Protein AF-A0A9D6R591-F1 (afdb_monomer)

Foldseek 3Di:
DLPVLVVQLVVLVVVCVVPVQDLVSLQSNLLSCCVNVVPLVSSLVSLVSSCVVPVLDLVSLQSNLSSCVSVVNLVSSLVSLVSSCVNPVPPPSSQVVNVVSPDDHAQPDNPQDPPHVVSVVVVVCVVPPVVVVVVVVVVVVVVVVVVVVVVVD

Nearest PDB structures (foldseek):
  5hrz-assembly1_A  TM=7.440E-01  e=8.923E-05  synthetic construct
  6fd7-assembly1_A  TM=8.259E-01  e=5.559E-04  Homo sapiens
  6i57-assembly1_A  TM=8.195E-01  e=6.137E-04  Homo sapiens
  4ui9-assembly1_K  TM=7.421E-01  e=2.903E-02  Homo sapiens
  9gaw-assembly1_K  TM=6.495E-01  e=3.718E-02  Homo sapiens

pLDDT: mean 85.79, std 14.97, range [47.53, 98.62]

Mean predicted aligned error: 12.12 Å

Sequence (153 aa):
KGNNIEKATRAFERAYKEDKENAEYMSYYGMCAALRWGEIGLGLELCTRAVKKEFYKTEYYINLAKVYIKADNKKGAMTVLKKGLRFDPENDIIHEELVRLGARKKSIIPFLGRSNPINKFLGIFFRKTIPSFIDRIRRRKKAVKEREEDLEI

Structure (mmCIF, N/CA/C/O backbone):
data_AF-A0A9D6R591-F1
#
_entry.id   AF-A0A9D6R591-F1
#
loop_
_atom_site.group_PDB
_atom_site.id
_atom_site.type_symbol
_atom_site.label_atom_id
_atom_site.label_alt_id
_atom_site.label_comp_id
_atom_site.label_asym_id
_atom_site.label_entity_id
_atom_site.label_seq_id
_atom_site.pdbx_PDB_ins_code
_atom_site.Cartn_x
_atom_site.Cartn_y
_atom_site.Cartn_z
_atom_site.occupancy
_atom_site.B_iso_or_equiv
_atom_site.auth_seq_id
_atom_site.auth_comp_id
_atom_site.auth_asym_id
_atom_site.auth_atom_id
_atom_site.pdbx_PDB_model_num
ATOM 1 N N . LYS A 1 1 ? 14.716 -2.981 12.624 1.00 54.62 1 LYS A N 1
ATOM 2 C CA . LYS A 1 1 ? 13.635 -2.518 11.706 1.00 54.62 1 LYS A CA 1
ATOM 3 C C . LYS A 1 1 ? 12.233 -2.451 12.347 1.00 54.62 1 LYS A C 1
ATOM 5 O O . LYS A 1 1 ? 11.446 -1.640 11.886 1.00 54.62 1 LYS A O 1
ATOM 10 N N . GLY A 1 2 ? 11.902 -3.223 13.396 1.00 60.72 2 GLY A N 1
ATOM 11 C CA . GLY A 1 2 ? 10.544 -3.232 13.987 1.00 60.72 2 GLY A CA 1
ATOM 12 C C . GLY A 1 2 ? 10.103 -1.952 14.718 1.00 60.72 2 GLY A C 1
ATOM 13 O O . GLY A 1 2 ? 8.933 -1.595 14.641 1.00 60.72 2 GLY A O 1
ATOM 14 N N . ASN A 1 3 ? 11.035 -1.229 15.350 1.00 75.81 3 ASN A N 1
ATOM 15 C CA . ASN A 1 3 ? 10.728 -0.063 16.194 1.00 75.81 3 ASN A CA 1
ATOM 16 C C . ASN A 1 3 ? 10.075 1.106 15.419 1.00 75.81 3 ASN A C 1
ATOM 18 O O . ASN A 1 3 ? 9.125 1.719 15.891 1.00 75.81 3 ASN A O 1
ATOM 22 N N . ASN A 1 4 ? 10.521 1.377 14.186 1.00 85.62 4 ASN A N 1
ATOM 23 C CA . ASN A 1 4 ? 9.999 2.508 13.405 1.00 85.62 4 ASN A CA 1
ATOM 24 C C . ASN A 1 4 ? 8.568 2.267 12.904 1.00 85.62 4 ASN A C 1
ATOM 26 O O . ASN A 1 4 ? 7.761 3.191 12.889 1.00 85.62 4 ASN A O 1
ATOM 30 N N . ILE A 1 5 ? 8.243 1.025 12.526 1.00 84.12 5 ILE A N 1
ATOM 31 C CA . ILE A 1 5 ? 6.902 0.678 12.039 1.00 84.12 5 ILE A CA 1
ATOM 32 C C . ILE A 1 5 ? 5.894 0.737 13.189 1.00 84.12 5 ILE A C 1
ATOM 34 O O . ILE A 1 5 ? 4.800 1.251 13.001 1.00 84.12 5 ILE A O 1
ATOM 38 N N . GLU A 1 6 ? 6.262 0.274 14.385 1.00 90.12 6 GLU A N 1
ATOM 39 C CA . GLU A 1 6 ? 5.395 0.355 15.569 1.00 90.12 6 GLU A CA 1
ATOM 40 C C . GLU A 1 6 ? 5.056 1.812 15.926 1.00 90.12 6 GLU A C 1
ATOM 42 O O . GLU A 1 6 ? 3.886 2.151 16.097 1.00 90.12 6 GLU A O 1
ATOM 47 N N . LYS A 1 7 ? 6.061 2.699 15.952 1.00 92.88 7 LYS A N 1
ATOM 48 C CA . LYS A 1 7 ? 5.849 4.137 16.189 1.00 92.88 7 LYS A CA 1
ATOM 49 C C . LYS A 1 7 ? 4.933 4.767 15.139 1.00 92.88 7 LYS A C 1
ATOM 51 O O . LYS A 1 7 ? 3.997 5.471 15.506 1.00 92.88 7 LYS A O 1
ATOM 56 N N . ALA A 1 8 ? 5.172 4.481 13.857 1.00 91.94 8 ALA A N 1
ATOM 57 C CA . ALA A 1 8 ? 4.328 4.972 12.769 1.00 91.94 8 ALA A CA 1
ATOM 58 C C . ALA A 1 8 ? 2.885 4.463 12.898 1.00 91.94 8 ALA A C 1
ATOM 60 O O . ALA A 1 8 ? 1.948 5.243 12.774 1.00 91.94 8 ALA A O 1
ATOM 61 N N . THR A 1 9 ? 2.708 3.178 13.222 1.00 93.69 9 THR A N 1
ATOM 62 C CA . THR A 1 9 ? 1.378 2.573 13.386 1.00 93.69 9 THR A CA 1
ATOM 63 C C . THR A 1 9 ? 0.592 3.284 14.483 1.00 93.69 9 THR A C 1
ATOM 65 O O . THR A 1 9 ? -0.539 3.690 14.244 1.00 93.69 9 THR A O 1
ATOM 68 N N . ARG A 1 10 ? 1.206 3.523 15.650 1.00 95.44 10 ARG A N 1
ATOM 69 C CA . ARG A 1 10 ? 0.560 4.242 16.762 1.00 95.44 10 ARG A CA 1
ATOM 70 C C . ARG A 1 10 ? 0.270 5.709 16.445 1.00 95.44 10 ARG A C 1
ATOM 72 O O . ARG A 1 10 ? -0.739 6.235 16.902 1.00 95.44 10 ARG A O 1
ATOM 79 N N . ALA A 1 11 ? 1.141 6.378 15.691 1.00 96.06 11 ALA A N 1
ATOM 80 C CA . ALA A 1 11 ? 0.911 7.760 15.274 1.00 96.06 11 ALA A CA 1
ATOM 81 C C . ALA A 1 11 ? -0.293 7.862 14.323 1.00 96.06 11 ALA A C 1
ATOM 83 O O . ALA A 1 11 ? -1.201 8.651 14.573 1.00 96.06 11 ALA A O 1
ATOM 84 N N . PHE A 1 12 ? -0.346 7.012 13.294 1.00 96.31 12 PHE A N 1
ATOM 85 C CA . PHE A 1 12 ? -1.471 6.982 12.358 1.00 96.31 12 PHE A CA 1
ATOM 86 C C . PHE A 1 12 ? -2.765 6.477 13.000 1.00 96.31 12 PHE A C 1
ATOM 88 O O . PHE A 1 12 ? -3.835 6.953 12.645 1.00 96.31 12 PHE A O 1
ATOM 95 N N . GLU A 1 13 ? -2.685 5.574 13.980 1.00 97.38 13 GLU A N 1
ATOM 96 C CA . GLU A 1 13 ? -3.847 5.164 14.773 1.00 97.38 13 GLU A CA 1
ATOM 97 C C . GLU A 1 13 ? -4.460 6.353 15.526 1.00 97.38 13 GLU A C 1
ATOM 99 O O . GLU A 1 13 ? -5.678 6.523 15.521 1.00 97.38 13 GLU A O 1
ATOM 104 N N . ARG A 1 14 ? -3.630 7.187 16.168 1.00 97.69 14 ARG A N 1
ATOM 105 C CA . ARG A 1 14 ? -4.101 8.397 16.861 1.00 97.69 14 ARG A CA 1
ATOM 106 C C . ARG A 1 14 ? -4.708 9.397 15.881 1.00 97.69 14 ARG A C 1
ATOM 108 O O . ARG A 1 14 ? -5.833 9.823 16.106 1.00 97.69 14 ARG A O 1
ATOM 115 N N . ALA A 1 15 ? -4.022 9.676 14.773 1.00 96.94 15 ALA A N 1
ATOM 116 C CA . ALA A 1 15 ? -4.524 10.578 13.737 1.00 96.94 15 ALA A CA 1
ATOM 117 C C . ALA A 1 15 ? -5.874 10.106 13.167 1.00 96.94 15 ALA A C 1
ATOM 119 O O . ALA A 1 15 ? -6.813 10.886 13.055 1.00 96.94 15 ALA A O 1
ATOM 120 N N . TYR A 1 16 ? -6.020 8.804 12.897 1.00 97.31 16 TYR A N 1
ATOM 121 C CA . TYR A 1 16 ? -7.289 8.225 12.451 1.00 97.31 16 TYR A CA 1
ATOM 122 C C . TYR A 1 16 ? -8.393 8.306 13.519 1.00 97.31 16 TYR A C 1
ATOM 124 O O . TYR A 1 16 ? -9.567 8.436 13.186 1.00 97.31 16 TYR A O 1
ATOM 132 N N . LYS A 1 17 ? -8.051 8.219 14.811 1.00 97.12 17 LYS A N 1
ATOM 133 C CA . LYS A 1 17 ? -9.023 8.392 15.904 1.00 97.12 17 LYS A CA 1
ATOM 134 C C . LYS A 1 17 ? -9.511 9.836 16.025 1.00 97.12 17 LYS A C 1
ATOM 136 O O . LYS A 1 17 ? -10.669 10.022 16.392 1.00 97.12 17 LYS A O 1
ATOM 141 N N . GLU A 1 18 ? -8.651 10.808 15.733 1.00 97.44 18 GLU A N 1
ATOM 142 C CA . GLU A 1 18 ? -8.984 12.236 15.719 1.00 97.44 18 GLU A CA 1
ATOM 143 C C . GLU A 1 18 ? -9.852 12.601 14.509 1.00 97.44 18 GLU A C 1
ATOM 145 O O . GLU A 1 18 ? -10.891 13.234 14.677 1.00 97.44 18 GLU A O 1
ATOM 150 N N . ASP A 1 19 ? -9.481 12.138 13.312 1.00 96.56 19 ASP A N 1
ATOM 151 C CA . ASP A 1 19 ? -10.270 12.311 12.093 1.00 96.56 19 ASP A CA 1
ATOM 152 C C . ASP A 1 19 ? -10.411 10.986 11.335 1.00 96.56 19 ASP A C 1
ATOM 154 O O . ASP A 1 19 ? -9.543 10.557 10.565 1.00 96.56 19 ASP A O 1
ATOM 158 N N . LYS A 1 20 ? -11.566 10.347 11.542 1.00 95.62 20 LYS A N 1
ATOM 159 C CA . LYS A 1 20 ? -11.912 9.075 10.904 1.00 95.62 20 LYS A CA 1
ATOM 160 C C . LYS A 1 20 ? -12.269 9.215 9.436 1.00 95.62 20 LYS A C 1
ATOM 162 O O . LYS A 1 20 ? -12.355 8.186 8.780 1.00 95.62 20 LYS A O 1
ATOM 167 N N . GLU A 1 21 ? -12.500 10.423 8.928 1.00 95.56 21 GLU A N 1
ATOM 168 C CA . GLU A 1 21 ? -12.894 10.664 7.539 1.00 95.56 21 GLU A CA 1
ATOM 169 C C . GLU A 1 21 ? -11.714 11.084 6.654 1.00 95.56 21 GLU A C 1
ATOM 171 O O . GLU A 1 21 ? -11.818 11.059 5.422 1.00 95.56 21 GLU A O 1
ATOM 176 N N . ASN A 1 22 ? -10.558 11.382 7.245 1.00 97.94 22 ASN A N 1
ATOM 177 C CA . ASN A 1 22 ? -9.335 11.659 6.508 1.00 97.94 22 ASN A CA 1
ATOM 178 C C . ASN A 1 22 ? -8.828 10.412 5.752 1.00 97.94 22 ASN A C 1
ATOM 180 O O . ASN A 1 22 ? -8.486 9.383 6.345 1.00 97.94 22 ASN A O 1
ATOM 184 N N . ALA A 1 23 ? -8.752 10.505 4.421 1.00 97.69 23 ALA A N 1
ATOM 185 C CA . ALA A 1 23 ? -8.358 9.385 3.566 1.00 97.69 23 ALA A CA 1
ATOM 186 C C . ALA A 1 23 ? -6.882 8.993 3.747 1.00 97.69 23 ALA A C 1
ATOM 188 O O . ALA A 1 23 ? -6.541 7.810 3.673 1.00 97.69 23 ALA A O 1
ATOM 189 N N . GLU A 1 24 ? -6.011 9.960 4.032 1.00 97.62 24 GLU A N 1
ATOM 190 C CA . GLU A 1 24 ? -4.596 9.714 4.280 1.00 97.62 24 GLU A CA 1
ATOM 191 C C . GLU A 1 24 ? -4.415 8.875 5.544 1.00 97.62 24 GLU A C 1
ATOM 193 O O . GLU A 1 24 ? -3.749 7.836 5.510 1.00 97.62 24 GLU A O 1
ATOM 198 N N . TYR A 1 25 ? -5.084 9.260 6.632 1.00 98.00 25 TYR A N 1
ATOM 199 C CA . TYR A 1 25 ? -5.006 8.534 7.897 1.00 98.00 25 TYR A CA 1
ATOM 200 C C . TYR A 1 25 ? -5.547 7.116 7.755 1.00 98.00 25 TYR A C 1
ATOM 202 O O . TYR A 1 25 ? -4.864 6.179 8.164 1.00 98.00 25 TYR A O 1
ATOM 210 N N . MET A 1 26 ? -6.693 6.928 7.085 1.00 98.38 26 MET A N 1
ATOM 211 C CA . MET A 1 26 ? -7.204 5.591 6.751 1.00 98.38 26 MET A CA 1
ATOM 212 C C . MET A 1 26 ? -6.160 4.753 5.996 1.00 98.38 26 MET A C 1
ATOM 214 O O . MET A 1 26 ? -5.888 3.608 6.362 1.00 98.38 26 MET A O 1
ATOM 218 N N . SER A 1 27 ? -5.568 5.317 4.937 1.00 98.31 27 SER A N 1
ATOM 219 C CA . SER A 1 27 ? -4.635 4.618 4.050 1.00 98.31 27 SER A CA 1
ATOM 220 C C . SER A 1 27 ? -3.387 4.142 4.786 1.00 98.31 27 SER A C 1
ATOM 222 O O . SER A 1 27 ? -3.029 2.962 4.722 1.00 98.31 27 SER A O 1
ATOM 224 N N . TYR A 1 28 ? -2.725 5.054 5.500 1.00 98.06 28 TYR A N 1
ATOM 225 C CA . TYR A 1 28 ? -1.478 4.753 6.191 1.00 98.06 28 TYR A CA 1
ATOM 226 C C . TYR A 1 28 ? -1.706 3.920 7.451 1.00 98.06 28 TYR A C 1
ATOM 228 O O . TYR A 1 28 ?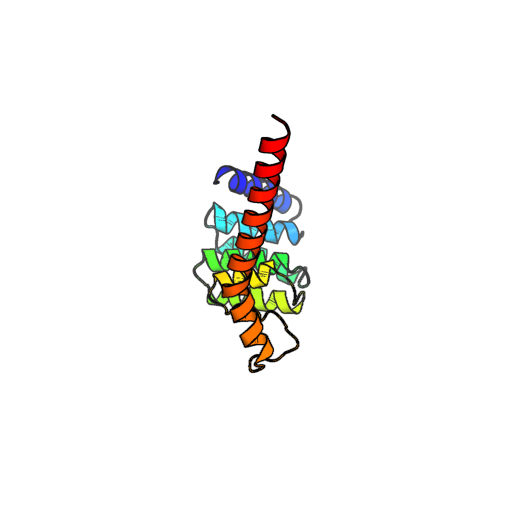 -0.965 2.958 7.667 1.00 98.06 28 TYR A O 1
ATOM 236 N N . TYR A 1 29 ? -2.748 4.210 8.238 1.00 98.25 29 TYR A N 1
ATOM 237 C CA . TYR A 1 29 ? -3.088 3.403 9.411 1.00 98.25 29 TYR A CA 1
ATOM 238 C C . TYR A 1 29 ? -3.428 1.966 9.013 1.00 98.25 29 TYR A C 1
ATOM 240 O O . TYR A 1 29 ? -2.826 1.035 9.548 1.00 98.25 29 TYR A O 1
ATOM 248 N N . GLY A 1 30 ? -4.315 1.775 8.029 1.00 98.12 30 GLY A N 1
ATOM 249 C CA . GLY A 1 30 ? -4.710 0.449 7.554 1.00 98.12 30 GLY A CA 1
ATOM 250 C C . GLY A 1 30 ? -3.520 -0.379 7.065 1.00 98.12 30 GLY A C 1
ATOM 251 O O . GLY A 1 30 ? -3.359 -1.539 7.453 1.00 98.12 30 GLY A O 1
ATOM 252 N N . MET A 1 31 ? -2.626 0.230 6.280 1.00 98.31 31 MET A N 1
ATOM 253 C CA . MET A 1 31 ? -1.398 -0.429 5.833 1.00 98.31 31 MET A CA 1
ATOM 254 C C . MET A 1 31 ? -0.503 -0.812 7.018 1.00 98.31 31 MET A C 1
ATOM 256 O O . MET A 1 31 ? -0.034 -1.948 7.101 1.00 98.31 31 MET A O 1
ATOM 260 N N . CYS A 1 32 ? -0.247 0.123 7.933 1.00 97.19 32 CYS A N 1
ATOM 261 C CA . CYS A 1 32 ? 0.604 -0.107 9.094 1.00 97.19 32 CYS A CA 1
ATOM 262 C C . CYS A 1 32 ? 0.047 -1.209 10.006 1.00 97.19 32 CYS A C 1
ATOM 264 O O . CYS A 1 32 ? 0.796 -2.118 10.366 1.00 97.19 32 CYS A O 1
ATOM 266 N N . ALA A 1 33 ? -1.253 -1.189 10.305 1.00 97.31 33 ALA A N 1
ATOM 267 C CA . ALA A 1 33 ? -1.921 -2.191 11.131 1.00 97.31 33 ALA A CA 1
ATOM 268 C C . ALA A 1 33 ? -1.807 -3.599 10.521 1.00 97.31 33 ALA A C 1
ATOM 270 O O . ALA A 1 33 ? -1.374 -4.536 11.196 1.00 97.31 33 ALA A O 1
ATOM 271 N N . ALA A 1 34 ? -2.070 -3.746 9.219 1.00 97.81 34 ALA A N 1
ATOM 272 C CA . ALA A 1 34 ? -1.916 -5.029 8.535 1.00 97.81 34 ALA A CA 1
ATOM 273 C C . ALA A 1 34 ? -0.462 -5.533 8.553 1.00 97.81 34 ALA A C 1
ATOM 275 O O . ALA A 1 34 ? -0.199 -6.706 8.826 1.00 97.81 34 ALA A O 1
ATOM 276 N N . LEU A 1 35 ? 0.511 -4.656 8.283 1.00 96.12 35 LEU A N 1
ATOM 277 C CA . LEU A 1 35 ? 1.921 -5.047 8.213 1.00 96.12 35 LEU A CA 1
ATOM 278 C C . LEU A 1 35 ? 2.531 -5.347 9.589 1.00 96.12 35 LEU A C 1
ATOM 280 O O . LEU A 1 35 ? 3.360 -6.258 9.696 1.00 96.12 35 LEU A O 1
ATOM 284 N N . ARG A 1 36 ? 2.149 -4.588 10.622 1.00 95.38 36 ARG A N 1
ATOM 285 C CA . ARG A 1 36 ? 2.745 -4.649 11.963 1.00 95.38 36 ARG A CA 1
ATOM 286 C C . ARG A 1 36 ? 2.019 -5.612 12.892 1.00 95.38 36 ARG A C 1
ATOM 288 O O . ARG A 1 36 ? 2.688 -6.393 13.572 1.00 95.38 36 ARG A O 1
ATOM 295 N N . TRP A 1 37 ? 0.694 -5.553 12.916 1.00 95.12 37 TRP A N 1
ATOM 296 C CA . TRP A 1 37 ? -0.146 -6.319 13.839 1.00 95.12 37 TRP A CA 1
ATOM 297 C C . TRP A 1 37 ? -0.827 -7.514 13.170 1.00 95.12 37 TRP A C 1
ATOM 299 O O . TRP A 1 37 ? -1.301 -8.401 13.862 1.00 95.12 37 TRP A O 1
ATOM 309 N N . GLY A 1 38 ? -0.806 -7.598 11.836 1.00 95.94 38 GLY A N 1
ATOM 310 C CA . GLY A 1 38 ? -1.463 -8.690 11.112 1.00 95.94 38 GLY A CA 1
ATOM 311 C C . GLY A 1 38 ? -2.963 -8.473 10.915 1.00 95.94 38 GLY A C 1
ATOM 312 O O . GLY A 1 38 ? -3.640 -9.380 10.442 1.00 95.94 38 GLY A O 1
ATOM 313 N N . GLU A 1 39 ? -3.461 -7.268 11.205 1.00 97.69 39 GLU A N 1
ATOM 314 C CA . GLU A 1 39 ? -4.860 -6.855 11.045 1.00 97.69 39 GLU A CA 1
ATOM 315 C C . GLU A 1 39 ? -5.221 -6.658 9.562 1.00 97.69 39 GLU A C 1
ATOM 317 O O . GLU A 1 39 ? -5.440 -5.547 9.075 1.00 97.69 39 GLU A O 1
ATOM 322 N N . ILE A 1 40 ? -5.214 -7.754 8.799 1.00 98.31 40 ILE A N 1
ATOM 323 C CA . ILE A 1 40 ? -5.398 -7.739 7.343 1.00 98.31 40 ILE A CA 1
ATOM 324 C C . ILE A 1 40 ? -6.791 -7.223 6.969 1.00 98.31 40 ILE A C 1
ATOM 326 O O . ILE A 1 40 ? -6.905 -6.426 6.040 1.00 98.31 40 ILE A O 1
ATOM 330 N N . GLY A 1 41 ? -7.838 -7.648 7.687 1.00 98.44 41 GLY A N 1
ATOM 331 C CA . GLY A 1 41 ? -9.217 -7.223 7.422 1.00 98.44 41 GLY A CA 1
ATOM 332 C C . GLY A 1 41 ? -9.382 -5.709 7.547 1.00 98.44 41 GLY A C 1
ATOM 333 O O . GLY A 1 41 ? -9.827 -5.058 6.600 1.00 98.44 41 GLY A O 1
ATOM 334 N N . LEU A 1 42 ? -8.912 -5.147 8.666 1.00 98.12 42 LEU A N 1
ATOM 335 C CA . LEU A 1 42 ? -8.898 -3.703 8.906 1.00 98.12 42 LEU A CA 1
ATOM 336 C C . LEU A 1 42 ? -8.095 -2.963 7.830 1.00 98.12 42 LEU A C 1
ATOM 338 O O . LEU A 1 42 ? -8.551 -1.955 7.290 1.00 98.12 42 LEU A O 1
ATOM 342 N N . GLY A 1 43 ? -6.911 -3.474 7.482 1.00 98.44 43 GLY A N 1
ATOM 343 C CA . GLY A 1 43 ? -6.077 -2.867 6.452 1.00 98.44 43 GLY A CA 1
ATOM 344 C C . GLY A 1 43 ? -6.753 -2.826 5.084 1.00 98.44 43 GLY A C 1
ATOM 345 O O . GLY A 1 43 ? -6.717 -1.798 4.410 1.00 98.44 43 GLY A O 1
ATOM 346 N N . LEU A 1 44 ? -7.406 -3.918 4.675 1.00 98.62 44 LEU A N 1
ATOM 347 C CA . LEU A 1 44 ? -8.130 -3.972 3.405 1.00 98.62 44 LEU A CA 1
ATOM 348 C C . LEU A 1 44 ? -9.305 -2.996 3.398 1.00 98.62 44 LEU A C 1
ATOM 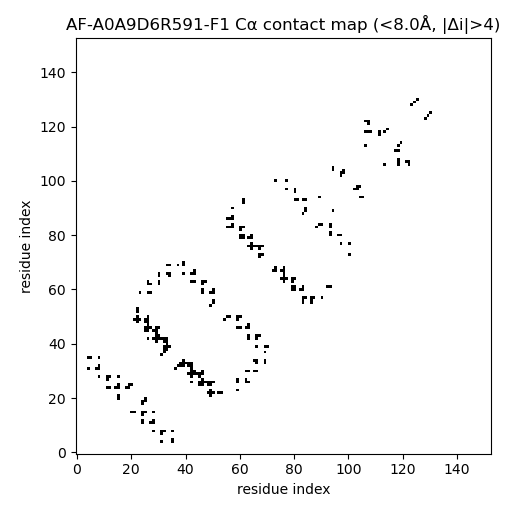350 O O . LEU A 1 44 ? -9.502 -2.309 2.395 1.00 98.62 44 LEU A O 1
ATOM 354 N N . GLU A 1 45 ? -10.057 -2.904 4.494 1.00 98.50 45 GLU A N 1
ATOM 355 C CA . GLU A 1 45 ? -11.182 -1.979 4.617 1.00 98.50 45 GLU A CA 1
ATOM 356 C C . GLU A 1 45 ? -10.722 -0.520 4.503 1.00 98.50 45 GLU A C 1
ATOM 358 O O . GLU A 1 45 ? -11.164 0.202 3.603 1.00 98.50 45 GLU A O 1
ATOM 363 N N . LEU A 1 46 ? -9.803 -0.093 5.374 1.00 98.56 46 LEU A N 1
ATOM 364 C CA . LEU A 1 46 ? -9.383 1.303 5.466 1.00 98.56 46 LEU A CA 1
ATOM 365 C C . LEU A 1 46 ? -8.643 1.765 4.211 1.00 98.56 46 LEU A C 1
ATOM 367 O O . LEU A 1 46 ? -8.971 2.816 3.660 1.00 98.56 46 LEU A O 1
ATOM 371 N N . CYS A 1 47 ? -7.706 0.968 3.691 1.00 98.56 47 CYS A N 1
ATOM 372 C CA . CYS A 1 47 ? -7.007 1.330 2.460 1.00 98.56 47 CYS A CA 1
ATOM 373 C C . CYS A 1 47 ? -7.964 1.363 1.254 1.00 98.56 47 CYS A C 1
ATOM 375 O O . CYS A 1 47 ? -7.821 2.218 0.381 1.00 98.56 47 CYS A O 1
ATOM 377 N N . THR A 1 48 ? -8.975 0.485 1.200 1.00 98.56 48 THR A N 1
ATOM 378 C CA . THR A 1 48 ? -9.991 0.534 0.133 1.00 98.56 48 THR A CA 1
ATOM 379 C C . THR A 1 48 ? -10.867 1.779 0.249 1.00 98.56 48 THR A C 1
ATOM 381 O O . THR A 1 48 ? -11.164 2.408 -0.767 1.00 98.56 48 THR A O 1
ATOM 384 N N . ARG A 1 49 ? -11.276 2.163 1.465 1.00 98.38 49 ARG A N 1
ATOM 385 C CA . ARG A 1 49 ? -12.025 3.406 1.708 1.00 98.38 49 ARG A CA 1
ATOM 386 C C . ARG A 1 49 ? -11.210 4.632 1.307 1.00 98.38 49 ARG A C 1
ATOM 388 O O . ARG A 1 49 ? -11.737 5.477 0.591 1.00 98.38 49 ARG A O 1
ATOM 395 N N . ALA A 1 50 ? -9.928 4.681 1.661 1.00 98.38 50 ALA A N 1
ATOM 396 C CA . ALA A 1 50 ? -9.032 5.762 1.261 1.00 98.38 50 ALA A CA 1
ATOM 397 C C . ALA A 1 50 ? -8.950 5.917 -0.266 1.00 98.38 50 ALA A C 1
ATOM 399 O O . ALA A 1 50 ? -9.161 7.010 -0.787 1.00 98.38 50 ALA A O 1
ATOM 400 N N . VAL A 1 51 ? -8.743 4.811 -0.994 1.00 98.12 51 VAL A N 1
ATOM 401 C CA . VAL A 1 51 ? -8.746 4.805 -2.469 1.00 98.12 51 VAL A CA 1
ATOM 402 C C . VAL A 1 51 ? -10.090 5.273 -3.035 1.00 98.12 51 VAL A C 1
ATOM 404 O O . VAL A 1 51 ? -10.118 5.960 -4.049 1.00 98.12 51 VAL A O 1
ATOM 407 N N . LYS A 1 52 ? -11.219 4.922 -2.408 1.00 97.69 52 LYS A N 1
ATOM 408 C CA . LYS A 1 52 ? -12.540 5.395 -2.854 1.00 97.69 52 LYS A CA 1
ATOM 409 C C . LYS A 1 52 ? -12.736 6.896 -2.624 1.00 97.69 52 LYS A C 1
ATOM 411 O O . LYS A 1 52 ? -13.373 7.531 -3.457 1.00 97.69 52 LYS A O 1
ATOM 416 N N . LYS A 1 53 ? -12.211 7.450 -1.524 1.00 97.56 53 LYS A N 1
ATOM 417 C CA . LYS A 1 53 ? -12.325 8.884 -1.208 1.00 97.56 53 LYS A CA 1
ATOM 418 C C . LYS A 1 53 ? -11.434 9.738 -2.105 1.00 97.56 53 LYS A C 1
ATOM 420 O 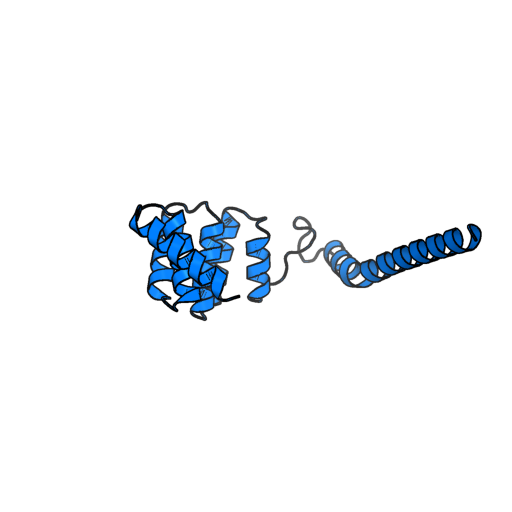O . LYS A 1 53 ? -11.898 10.741 -2.631 1.00 97.56 53 LYS A O 1
ATOM 425 N N . GLU A 1 54 ? -10.188 9.326 -2.313 1.00 97.25 54 GLU A N 1
ATOM 426 C CA . GLU A 1 54 ? -9.213 10.077 -3.110 1.00 97.25 54 GLU A CA 1
ATOM 427 C C . GLU A 1 54 ? -8.564 9.164 -4.153 1.00 97.25 54 GLU A C 1
ATOM 429 O O . GLU A 1 54 ? -7.398 8.777 -4.077 1.00 97.25 54 GLU A O 1
ATOM 434 N N . PHE A 1 55 ? -9.349 8.806 -5.166 1.00 95.69 55 PHE A N 1
ATOM 435 C CA . PHE A 1 55 ? -8.957 7.840 -6.194 1.00 95.69 55 PHE A CA 1
ATOM 436 C C . PHE A 1 55 ? -7.757 8.267 -7.047 1.00 95.69 55 PHE A C 1
ATOM 438 O O . PHE A 1 55 ? -7.181 7.417 -7.722 1.00 95.69 55 PHE A O 1
ATOM 445 N N . TYR A 1 56 ? -7.390 9.550 -7.042 1.00 93.12 56 TYR A N 1
ATOM 446 C CA . TYR A 1 56 ? -6.257 10.097 -7.790 1.00 93.12 56 TYR A CA 1
ATOM 447 C C . TYR A 1 56 ? -4.921 9.973 -7.038 1.00 93.12 56 TYR A C 1
ATOM 449 O O . TYR A 1 56 ? -3.870 10.172 -7.642 1.00 93.12 56 TYR A O 1
ATOM 457 N N . LYS A 1 57 ? -4.933 9.633 -5.740 1.00 97.56 57 LYS A N 1
ATOM 458 C CA . LYS A 1 57 ? -3.718 9.452 -4.932 1.00 97.56 57 LYS A CA 1
ATOM 459 C C . LYS A 1 57 ? -3.109 8.073 -5.162 1.00 97.56 57 LYS A C 1
ATOM 461 O O . LYS A 1 57 ? -3.607 7.052 -4.683 1.00 97.56 57 LYS A O 1
ATOM 466 N N . THR A 1 58 ? -2.001 8.030 -5.890 1.00 96.81 58 THR A N 1
ATOM 467 C CA . THR A 1 58 ? -1.305 6.794 -6.281 1.00 96.81 58 THR A CA 1
ATOM 468 C C . THR A 1 58 ? -0.698 6.042 -5.098 1.00 96.81 58 THR A C 1
ATOM 470 O O . THR A 1 58 ? -0.666 4.810 -5.087 1.00 96.81 58 THR A O 1
ATOM 473 N N . GLU A 1 59 ? -0.309 6.766 -4.051 1.00 98.06 59 GLU A N 1
ATOM 474 C CA . GLU A 1 59 ? 0.217 6.241 -2.791 1.00 98.06 59 GLU A CA 1
ATOM 475 C C . GLU A 1 59 ? -0.770 5.278 -2.127 1.00 98.06 59 GLU A C 1
ATOM 477 O O . GLU A 1 59 ? -0.368 4.273 -1.540 1.00 98.06 59 GLU A O 1
ATOM 482 N N . TYR A 1 60 ? -2.076 5.524 -2.265 1.00 98.44 60 TYR A N 1
ATOM 483 C CA . TYR A 1 60 ? -3.100 4.700 -1.623 1.00 98.44 60 TYR A CA 1
ATOM 484 C C . TYR A 1 60 ? -3.239 3.339 -2.305 1.00 98.44 60 TYR A C 1
ATOM 486 O O . TYR A 1 60 ? -3.471 2.329 -1.638 1.00 98.44 60 TYR A O 1
ATOM 494 N N . TYR A 1 61 ? -2.991 3.272 -3.614 1.00 98.56 61 TYR A N 1
ATOM 495 C CA . TYR A 1 61 ? -2.901 2.005 -4.338 1.00 98.56 61 TYR A CA 1
ATOM 496 C C . TYR A 1 61 ? -1.659 1.213 -3.922 1.00 98.56 61 TYR A C 1
ATOM 498 O O . TYR A 1 61 ? -1.743 -0.005 -3.766 1.00 98.56 61 TYR A O 1
ATOM 506 N N . ILE A 1 62 ? -0.525 1.884 -3.693 1.00 98.50 62 ILE A N 1
ATOM 507 C CA . ILE A 1 62 ? 0.700 1.244 -3.188 1.00 98.50 62 ILE A CA 1
ATOM 508 C C . ILE A 1 62 ? 0.460 0.675 -1.783 1.00 98.50 62 ILE A C 1
ATOM 510 O O . ILE A 1 62 ? 0.793 -0.482 -1.516 1.00 98.50 62 ILE A O 1
ATOM 514 N N . ASN A 1 63 ? -0.151 1.458 -0.892 1.00 98.44 63 ASN A N 1
ATOM 515 C CA . ASN A 1 63 ? -0.472 1.040 0.472 1.00 98.44 63 ASN A CA 1
ATOM 516 C C . ASN A 1 63 ? -1.433 -0.155 0.482 1.00 98.44 63 ASN A C 1
ATOM 518 O O . ASN A 1 63 ? -1.144 -1.171 1.116 1.00 98.44 63 ASN A O 1
ATOM 522 N N . LEU A 1 64 ? -2.514 -0.092 -0.299 1.00 98.56 64 LEU A N 1
ATOM 523 C CA . LEU A 1 64 ? -3.457 -1.199 -0.446 1.00 98.56 64 LEU A CA 1
ATOM 524 C C . LEU A 1 64 ? -2.785 -2.451 -1.038 1.00 98.56 64 LEU A C 1
ATOM 526 O O . LEU A 1 64 ? -3.036 -3.567 -0.585 1.00 98.56 64 LEU A O 1
ATOM 530 N N . ALA A 1 65 ? -1.887 -2.294 -2.013 1.00 98.50 65 ALA A N 1
ATOM 531 C CA . ALA A 1 65 ? -1.136 -3.412 -2.575 1.00 98.50 65 ALA A CA 1
ATOM 532 C C . ALA A 1 65 ? -0.237 -4.091 -1.533 1.00 98.50 65 ALA A C 1
ATOM 534 O O . ALA A 1 65 ? -0.191 -5.319 -1.491 1.00 98.50 65 ALA A O 1
ATOM 535 N N . LYS A 1 66 ? 0.416 -3.331 -0.645 1.00 98.31 66 LYS A N 1
ATOM 536 C CA . LYS A 1 66 ? 1.195 -3.895 0.473 1.00 98.31 66 LYS A CA 1
ATOM 537 C C . LYS A 1 66 ? 0.327 -4.729 1.416 1.00 98.31 66 LYS A C 1
ATOM 539 O O . LYS A 1 66 ? 0.777 -5.784 1.862 1.00 98.31 66 LYS A O 1
ATOM 544 N N . VAL A 1 67 ? -0.916 -4.313 1.668 1.00 98.56 67 VAL A N 1
ATOM 545 C CA . VAL A 1 67 ? -1.879 -5.116 2.441 1.00 98.56 67 VAL A CA 1
ATOM 546 C C . VAL A 1 67 ? -2.227 -6.411 1.703 1.00 98.56 67 VAL A C 1
ATOM 548 O O . VAL A 1 67 ? -2.159 -7.485 2.296 1.00 98.56 67 VAL A O 1
ATOM 551 N N . TYR A 1 68 ? -2.512 -6.350 0.399 1.00 98.50 68 TYR A N 1
ATOM 552 C CA . TYR A 1 68 ? -2.757 -7.555 -0.404 1.00 98.50 68 TYR A CA 1
ATOM 553 C C . TYR A 1 68 ? -1.561 -8.518 -0.412 1.00 98.50 68 TYR A C 1
ATOM 555 O O . TYR A 1 68 ? -1.759 -9.726 -0.332 1.00 98.50 68 TYR A O 1
ATOM 563 N N . ILE A 1 69 ? -0.327 -8.007 -0.465 1.00 98.00 69 ILE A N 1
ATOM 564 C CA . ILE A 1 69 ? 0.892 -8.826 -0.366 1.00 98.00 69 ILE A CA 1
ATOM 565 C C . ILE A 1 69 ? 0.976 -9.501 1.003 1.00 98.00 69 ILE A C 1
ATOM 567 O O . ILE A 1 69 ? 1.290 -10.685 1.083 1.00 98.00 69 ILE A O 1
ATOM 571 N N . LYS A 1 70 ? 0.677 -8.767 2.081 1.00 97.50 70 LYS A N 1
ATOM 572 C CA . LYS A 1 70 ? 0.648 -9.314 3.444 1.00 97.50 70 LYS A CA 1
ATOM 573 C C . LYS A 1 70 ? -0.409 -10.409 3.613 1.00 97.50 70 LYS A C 1
ATOM 575 O O . LYS A 1 70 ? -0.187 -11.328 4.392 1.00 97.50 70 LYS A O 1
ATOM 580 N N . ALA A 1 71 ? -1.500 -10.323 2.856 1.00 97.00 71 ALA A N 1
ATOM 581 C CA . ALA A 1 71 ? -2.555 -11.329 2.759 1.00 97.00 71 ALA A CA 1
ATOM 582 C C . ALA A 1 71 ? -2.248 -12.479 1.774 1.00 97.00 71 ALA A C 1
ATOM 584 O O . ALA A 1 71 ? -3.154 -13.224 1.417 1.00 97.00 71 ALA A O 1
ATOM 585 N N . ASP A 1 72 ? -1.012 -12.574 1.269 1.00 96.69 72 ASP A N 1
ATOM 586 C CA . ASP A 1 72 ? -0.561 -13.517 0.230 1.00 96.69 72 ASP A CA 1
ATOM 587 C C . ASP A 1 72 ? -1.364 -13.473 -1.092 1.00 96.69 72 ASP A C 1
ATOM 589 O O . ASP A 1 72 ? -1.290 -14.347 -1.953 1.00 96.69 72 ASP A O 1
ATOM 593 N N . ASN A 1 73 ? -2.097 -12.384 -1.330 1.00 96.81 73 ASN A N 1
ATOM 594 C CA . ASN A 1 73 ? -2.880 -12.174 -2.541 1.00 96.81 73 ASN A CA 1
ATOM 595 C C . ASN A 1 73 ? -2.114 -11.301 -3.547 1.00 96.81 73 ASN A C 1
ATOM 597 O O . ASN A 1 73 ? -2.450 -10.142 -3.820 1.00 96.81 73 ASN A O 1
ATOM 601 N N . LYS A 1 74 ? -1.076 -11.884 -4.153 1.00 95.44 74 LYS A N 1
ATOM 602 C CA . LYS A 1 74 ? -0.229 -11.204 -5.155 1.00 95.44 74 LYS A CA 1
ATOM 603 C C . LYS A 1 74 ? -1.026 -10.715 -6.368 1.00 95.44 74 LYS A C 1
ATOM 605 O O . LYS A 1 74 ? -0.769 -9.627 -6.881 1.00 95.44 74 LYS A O 1
ATOM 610 N N . LYS A 1 75 ? -2.027 -11.484 -6.811 1.00 95.44 75 LYS A N 1
ATOM 611 C CA . LYS A 1 75 ? -2.881 -11.125 -7.956 1.00 95.44 75 LYS A CA 1
ATOM 612 C C . LYS A 1 75 ? -3.701 -9.862 -7.668 1.00 95.44 75 LYS A C 1
ATOM 614 O O . LYS A 1 75 ? -3.788 -8.978 -8.525 1.00 95.44 75 LYS A O 1
ATOM 619 N N . GLY A 1 76 ? -4.256 -9.756 -6.460 1.00 96.75 76 GLY A N 1
ATOM 620 C CA . GLY A 1 76 ? -4.945 -8.562 -5.970 1.00 96.75 76 GLY A CA 1
ATOM 621 C C . GLY A 1 76 ? -4.012 -7.355 -5.914 1.00 96.75 76 GLY A C 1
ATOM 622 O O . GLY A 1 76 ? -4.329 -6.315 -6.492 1.00 96.75 76 GLY A O 1
ATOM 623 N N . ALA A 1 77 ? -2.816 -7.528 -5.343 1.00 97.88 77 ALA A N 1
ATOM 624 C CA . ALA A 1 77 ? -1.803 -6.475 -5.271 1.00 97.88 77 ALA A CA 1
ATOM 625 C C . ALA A 1 77 ? -1.442 -5.919 -6.659 1.00 97.88 77 ALA A C 1
ATOM 627 O O . ALA A 1 77 ? -1.541 -4.715 -6.891 1.00 97.88 77 ALA A O 1
ATOM 628 N N . MET A 1 78 ? -1.118 -6.790 -7.622 1.00 97.00 78 MET A N 1
ATOM 629 C CA . MET A 1 78 ? -0.812 -6.373 -8.997 1.00 97.00 78 MET A CA 1
ATOM 630 C C . MET A 1 78 ? -1.986 -5.652 -9.668 1.00 97.00 78 MET A C 1
ATOM 632 O O . MET A 1 78 ? -1.778 -4.720 -10.443 1.00 97.00 78 MET A O 1
ATOM 636 N N . THR A 1 79 ? -3.219 -6.086 -9.400 1.00 97.44 79 THR A N 1
ATOM 637 C CA . THR A 1 79 ? -4.425 -5.465 -9.963 1.00 97.44 79 THR A CA 1
ATOM 638 C C . THR A 1 79 ? -4.594 -4.039 -9.450 1.00 97.44 79 THR A C 1
ATOM 640 O O . THR A 1 79 ? -4.857 -3.132 -10.236 1.00 97.44 79 THR A O 1
ATOM 643 N N . VAL A 1 80 ? -4.409 -3.824 -8.148 1.00 97.75 80 VAL A N 1
ATOM 644 C CA . VAL A 1 80 ? -4.503 -2.499 -7.523 1.00 97.75 80 VAL A CA 1
ATOM 645 C C . VAL A 1 80 ? -3.383 -1.578 -7.999 1.00 97.75 80 VAL A C 1
ATOM 647 O O . VAL A 1 80 ? -3.662 -0.454 -8.401 1.00 97.75 80 VAL A O 1
ATOM 650 N N . LEU A 1 81 ? -2.142 -2.061 -8.058 1.00 97.62 81 LEU A N 1
ATOM 651 C CA . LEU A 1 81 ? -1.010 -1.296 -8.589 1.00 97.62 81 LEU A CA 1
ATOM 652 C C . LEU A 1 81 ? -1.256 -0.836 -10.034 1.00 97.62 81 LEU A C 1
ATOM 654 O O . LEU A 1 81 ? -1.106 0.340 -10.353 1.00 97.62 81 LEU A O 1
ATOM 658 N N . LYS A 1 82 ? -1.740 -1.732 -10.904 1.00 96.00 82 LYS A N 1
ATOM 659 C CA . LYS A 1 82 ? -2.114 -1.374 -12.284 1.00 96.00 82 LYS A CA 1
ATOM 660 C C . LYS A 1 82 ? -3.240 -0.341 -12.352 1.00 96.00 82 LYS A C 1
ATOM 662 O O . LYS A 1 82 ? -3.260 0.446 -13.292 1.00 96.00 82 LYS A O 1
ATOM 667 N N . LYS A 1 83 ? -4.174 -0.332 -11.391 1.00 95.88 83 LYS A N 1
ATOM 668 C CA . LYS A 1 83 ? -5.186 0.734 -11.288 1.00 95.88 83 LYS A CA 1
ATOM 669 C C . LYS A 1 83 ? -4.539 2.073 -10.932 1.00 95.88 83 LYS A C 1
ATOM 671 O O . LYS A 1 83 ? -4.891 3.060 -11.563 1.00 95.88 83 LYS A O 1
ATOM 676 N N . GLY A 1 84 ? -3.572 2.090 -10.014 1.00 95.19 84 GLY A N 1
ATOM 677 C CA . GLY A 1 84 ? -2.801 3.293 -9.675 1.00 95.19 84 GLY A CA 1
ATOM 678 C C . GLY A 1 84 ? -2.068 3.891 -10.882 1.00 95.19 84 GLY A C 1
ATOM 679 O O . GLY A 1 84 ? -2.160 5.092 -11.114 1.00 95.19 84 GLY A O 1
ATOM 680 N N . LEU A 1 85 ? -1.465 3.052 -11.737 1.00 94.50 85 LEU A N 1
ATOM 681 C CA . LEU A 1 85 ? -0.811 3.505 -12.981 1.00 94.50 85 LEU A CA 1
ATOM 682 C C . LEU A 1 85 ? -1.751 4.178 -13.994 1.00 94.50 85 LEU A C 1
ATOM 684 O O . LEU A 1 85 ? -1.278 4.778 -14.953 1.00 94.50 85 LEU A O 1
ATOM 688 N N . ARG A 1 86 ? -3.077 4.072 -13.834 1.00 93.12 86 ARG A N 1
ATOM 689 C CA . ARG A 1 86 ? -4.017 4.821 -14.683 1.00 93.12 86 ARG A CA 1
ATOM 690 C C . ARG A 1 86 ? -4.030 6.314 -14.352 1.00 93.12 86 ARG A C 1
ATOM 692 O O . ARG A 1 86 ? -4.441 7.089 -15.206 1.00 93.12 86 ARG A O 1
ATOM 699 N N . PHE A 1 87 ? -3.625 6.683 -13.137 1.00 92.38 87 PHE A N 1
ATOM 700 C CA . PHE A 1 87 ? -3.564 8.067 -12.663 1.00 92.38 87 PHE A CA 1
ATOM 701 C C . PHE A 1 87 ? -2.156 8.648 -12.785 1.00 92.38 87 PHE A C 1
ATOM 703 O O . PHE A 1 87 ? -2.014 9.802 -13.167 1.00 92.38 87 PHE A O 1
ATOM 710 N N . ASP A 1 88 ? -1.131 7.828 -12.542 1.00 90.81 88 ASP A N 1
ATOM 711 C CA . ASP A 1 88 ? 0.270 8.180 -12.781 1.00 90.81 88 ASP A CA 1
ATOM 712 C C . ASP A 1 88 ? 0.991 7.042 -13.531 1.00 90.81 88 ASP A C 1
ATOM 714 O O . ASP A 1 88 ? 1.496 6.096 -12.915 1.00 90.81 88 ASP A O 1
ATOM 718 N N . PRO A 1 89 ? 1.016 7.087 -14.877 1.00 91.12 89 PRO A N 1
ATOM 719 C CA . PRO A 1 89 ? 1.646 6.054 -15.702 1.00 91.12 89 PRO A CA 1
ATOM 720 C C . PRO A 1 89 ? 3.166 5.922 -15.532 1.00 91.12 89 PRO A C 1
ATOM 722 O O . PRO A 1 89 ? 3.734 4.876 -15.882 1.00 91.12 89 PRO A O 1
ATOM 725 N N . GLU A 1 90 ? 3.827 6.959 -15.016 1.00 88.06 90 GLU A N 1
ATOM 726 C CA . GLU A 1 90 ? 5.280 7.026 -14.828 1.00 88.06 90 GLU A CA 1
ATOM 727 C C . GLU A 1 90 ? 5.684 6.853 -13.357 1.00 88.06 90 GLU A C 1
ATOM 729 O O . GLU A 1 90 ? 6.846 7.039 -13.015 1.00 88.06 90 GLU A O 1
ATOM 734 N N . ASN A 1 91 ? 4.758 6.419 -12.493 1.00 91.62 9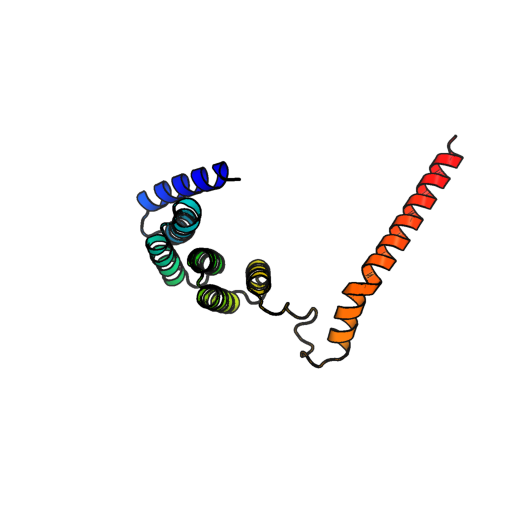1 ASN A N 1
ATOM 735 C CA . ASN A 1 91 ? 5.052 6.182 -11.087 1.00 91.62 91 ASN A CA 1
ATOM 736 C C . ASN A 1 91 ? 6.093 5.064 -10.897 1.00 91.62 91 ASN A C 1
ATOM 738 O O . ASN A 1 91 ? 5.768 3.869 -10.945 1.00 91.62 91 ASN A O 1
ATOM 742 N N . ASP A 1 92 ? 7.342 5.451 -10.647 1.00 93.06 92 ASP A N 1
ATOM 743 C CA . ASP A 1 92 ? 8.462 4.520 -10.500 1.00 93.06 92 ASP A CA 1
ATOM 744 C C . ASP A 1 92 ? 8.230 3.510 -9.372 1.00 93.06 92 ASP A C 1
ATOM 746 O O . ASP A 1 92 ? 8.490 2.318 -9.545 1.00 93.06 92 ASP A O 1
ATOM 750 N N . ILE A 1 93 ? 7.641 3.946 -8.252 1.00 95.19 93 ILE A N 1
ATOM 751 C CA . ILE A 1 93 ? 7.373 3.082 -7.094 1.00 95.19 93 ILE A CA 1
ATOM 752 C C . ILE A 1 93 ? 6.411 1.957 -7.484 1.00 95.19 93 ILE A C 1
ATOM 754 O O . ILE A 1 93 ? 6.641 0.791 -7.157 1.00 95.19 93 ILE A O 1
ATOM 758 N N . ILE A 1 94 ? 5.338 2.271 -8.215 1.00 95.50 94 ILE A N 1
ATOM 759 C CA . ILE A 1 94 ? 4.395 1.247 -8.670 1.00 95.50 94 ILE A CA 1
ATOM 760 C C . ILE A 1 94 ? 5.059 0.283 -9.663 1.00 95.50 94 ILE A C 1
ATOM 762 O O . ILE A 1 94 ? 4.837 -0.930 -9.570 1.00 95.50 94 ILE A O 1
ATOM 766 N N . HIS A 1 95 ? 5.874 0.779 -10.599 1.00 94.06 95 HIS A N 1
ATOM 767 C CA . HIS A 1 95 ? 6.602 -0.087 -11.538 1.00 94.06 95 HIS A CA 1
ATOM 768 C C . HIS A 1 95 ? 7.564 -1.028 -10.813 1.00 94.06 95 HIS A C 1
ATOM 770 O O . HIS A 1 95 ? 7.606 -2.219 -11.128 1.00 94.06 95 HIS A O 1
ATOM 776 N N . GLU A 1 96 ? 8.298 -0.530 -9.821 1.00 93.06 96 GLU A N 1
ATOM 777 C CA . GLU A 1 96 ? 9.198 -1.335 -8.995 1.00 93.06 96 GLU A CA 1
ATOM 778 C C . GLU A 1 96 ? 8.454 -2.422 -8.218 1.00 93.06 96 GLU A C 1
ATOM 780 O O . GLU A 1 96 ? 8.866 -3.586 -8.238 1.00 93.06 96 GLU A O 1
ATOM 785 N N . GLU A 1 97 ? 7.336 -2.078 -7.573 1.00 94.12 97 GLU A N 1
ATOM 786 C CA . GLU A 1 97 ? 6.516 -3.052 -6.847 1.00 94.12 97 GLU A CA 1
ATOM 787 C C . GLU A 1 97 ? 5.921 -4.102 -7.794 1.00 94.12 97 GLU A C 1
ATOM 789 O O . GLU A 1 97 ? 5.943 -5.296 -7.496 1.00 94.12 97 GLU A O 1
ATOM 794 N N . LEU A 1 98 ? 5.463 -3.705 -8.985 1.00 94.62 98 LEU A N 1
ATOM 795 C CA . LEU A 1 98 ? 4.998 -4.651 -10.000 1.00 94.62 98 LEU A CA 1
ATOM 796 C C . LEU A 1 98 ? 6.108 -5.617 -10.423 1.00 94.62 98 LEU A C 1
ATOM 798 O O . LEU A 1 98 ? 5.861 -6.822 -10.499 1.00 94.62 98 LEU A O 1
ATOM 802 N N . VAL A 1 99 ? 7.324 -5.123 -10.670 1.00 92.38 99 VAL A N 1
ATOM 803 C CA . VAL A 1 99 ? 8.479 -5.968 -11.011 1.00 92.38 99 VAL A CA 1
ATOM 804 C C . VAL A 1 99 ? 8.815 -6.926 -9.871 1.00 92.38 99 VAL A C 1
ATOM 806 O O . VAL A 1 99 ? 9.030 -8.113 -10.119 1.00 92.38 99 VAL A O 1
ATOM 809 N N . ARG A 1 100 ? 8.786 -6.453 -8.619 1.00 91.69 100 ARG A N 1
ATOM 810 C CA . ARG A 1 100 ? 9.000 -7.289 -7.427 1.00 91.69 100 ARG A CA 1
ATOM 811 C C . ARG A 1 100 ? 7.972 -8.418 -7.320 1.00 91.69 100 ARG A C 1
ATOM 813 O O . ARG A 1 100 ? 8.312 -9.515 -6.887 1.00 91.69 100 ARG A O 1
ATOM 820 N N . LEU A 1 101 ? 6.737 -8.172 -7.754 1.00 91.19 101 LEU A N 1
ATOM 821 C CA . LEU A 1 101 ? 5.658 -9.164 -7.798 1.00 91.19 101 LEU A CA 1
ATOM 822 C C . LEU A 1 101 ? 5.709 -10.098 -9.019 1.00 91.19 101 LEU A C 1
ATOM 824 O O . LEU A 1 101 ? 4.831 -10.945 -9.170 1.00 91.19 101 LEU A O 1
ATOM 828 N N . GLY A 1 102 ? 6.726 -9.973 -9.875 1.00 85.94 102 GLY A N 1
ATOM 829 C CA . GLY A 1 102 ? 6.920 -10.821 -11.053 1.00 85.94 102 GLY A CA 1
ATOM 830 C C . GLY A 1 102 ? 6.382 -10.230 -12.357 1.00 85.94 102 GLY A C 1
ATOM 831 O O . GLY A 1 102 ? 6.330 -10.931 -13.369 1.00 85.94 102 GLY A O 1
ATOM 832 N N . ALA A 1 103 ? 5.991 -8.951 -12.385 1.00 78.75 103 ALA A N 1
ATOM 833 C CA . ALA A 1 103 ? 5.725 -8.268 -13.646 1.00 78.75 103 ALA A CA 1
ATOM 834 C C . ALA A 1 103 ? 7.025 -8.044 -14.431 1.00 78.75 103 ALA A C 1
ATOM 836 O O . ALA A 1 103 ? 8.115 -7.867 -13.888 1.00 78.75 103 ALA A O 1
ATOM 837 N N . ARG A 1 104 ? 6.909 -8.012 -15.756 1.00 67.19 104 ARG A N 1
ATOM 838 C CA . ARG A 1 104 ? 8.045 -7.743 -16.639 1.00 67.19 104 ARG A CA 1
ATOM 839 C C . ARG A 1 104 ? 8.429 -6.258 -16.566 1.00 67.19 104 ARG A C 1
ATOM 841 O O . ARG A 1 104 ? 7.551 -5.409 -16.698 1.00 67.19 104 ARG A O 1
ATOM 848 N N . LYS A 1 105 ? 9.724 -5.952 -16.408 1.00 63.00 105 LYS A N 1
ATOM 849 C CA . LYS A 1 105 ? 10.259 -4.574 -16.364 1.00 63.00 105 LYS A CA 1
ATOM 850 C C . LYS A 1 105 ? 9.842 -3.765 -17.606 1.00 63.00 105 LYS A C 1
ATOM 852 O O . LYS A 1 105 ? 9.893 -4.296 -18.719 1.00 63.00 105 LYS A O 1
ATOM 857 N N . LYS A 1 106 ? 9.436 -2.500 -17.411 1.00 56.19 106 LYS A N 1
ATOM 858 C CA . LYS A 1 106 ? 9.087 -1.554 -18.490 1.00 56.19 106 LYS A CA 1
ATOM 859 C C . LYS A 1 106 ? 10.291 -1.365 -19.423 1.00 56.19 106 LYS A C 1
ATOM 861 O O . LYS A 1 106 ? 11.438 -1.348 -18.971 1.00 56.19 106 LYS A O 1
ATOM 866 N N . SER A 1 107 ? 10.032 -1.281 -20.726 1.00 52.41 107 SER A N 1
ATOM 867 C CA . SER A 1 107 ? 11.079 -1.032 -21.719 1.00 52.41 107 SER A CA 1
ATOM 868 C C . SER A 1 107 ? 11.634 0.388 -21.578 1.00 52.41 107 SER A C 1
ATOM 870 O O . SER A 1 107 ? 10.880 1.306 -21.271 1.00 52.41 107 SER A O 1
ATOM 872 N N . ILE A 1 108 ? 12.935 0.559 -21.839 1.00 56.47 108 ILE A N 1
ATOM 873 C CA . ILE A 1 108 ? 13.686 1.811 -21.617 1.00 56.47 108 ILE A CA 1
ATOM 874 C C . ILE A 1 108 ? 13.165 2.951 -22.508 1.00 56.47 108 ILE A C 1
ATOM 876 O O . ILE A 1 108 ? 13.206 4.108 -22.112 1.00 56.47 108 ILE A O 1
ATOM 880 N N . ILE A 1 109 ? 12.623 2.625 -23.686 1.00 59.94 109 ILE A N 1
ATOM 881 C CA . ILE A 1 109 ? 11.943 3.589 -24.558 1.00 59.94 109 ILE A CA 1
ATOM 882 C C . ILE A 1 109 ? 10.479 3.151 -24.717 1.00 59.94 109 ILE A C 1
ATOM 884 O O . ILE A 1 109 ? 10.231 2.166 -25.422 1.00 59.94 109 ILE A O 1
ATOM 888 N N . PRO A 1 110 ? 9.508 3.836 -24.077 1.00 54.47 110 PRO A N 1
ATOM 889 C CA . PRO A 1 110 ? 8.087 3.476 -24.140 1.00 54.47 110 PRO A CA 1
ATOM 890 C C . PRO A 1 110 ? 7.470 3.628 -25.539 1.00 54.47 110 PRO A C 1
ATOM 892 O O . PRO A 1 110 ? 6.559 2.880 -25.883 1.00 54.47 110 PRO A O 1
ATOM 895 N N . PHE A 1 111 ? 7.980 4.565 -26.349 1.00 58.88 111 PHE A N 1
ATOM 896 C CA . PHE A 1 111 ? 7.466 4.874 -27.692 1.00 58.88 111 PHE A CA 1
ATOM 897 C C . PHE A 1 111 ? 7.856 3.834 -28.757 1.00 58.88 111 PHE A C 1
ATOM 899 O O . PHE A 1 111 ? 7.127 3.607 -29.719 1.00 58.88 111 PHE A O 1
ATOM 906 N N . LEU A 1 112 ? 8.989 3.148 -28.581 1.00 53.19 112 LEU A N 1
ATOM 907 C CA . LEU A 1 112 ? 9.417 2.088 -29.489 1.00 53.19 112 LEU A CA 1
ATOM 908 C C . LEU A 1 112 ? 8.817 0.766 -29.006 1.00 53.19 112 LEU A C 1
ATOM 910 O O . LEU A 1 112 ? 9.281 0.176 -28.026 1.00 53.19 112 LEU A O 1
ATOM 914 N N . GLY A 1 113 ? 7.769 0.316 -29.701 1.00 47.53 113 GLY A N 1
ATOM 915 C CA . GLY A 1 113 ? 7.068 -0.938 -29.430 1.00 47.53 113 GLY A CA 1
ATOM 916 C C . GLY A 1 113 ? 8.006 -2.130 -29.198 1.00 47.53 113 GLY A C 1
ATOM 917 O O . GLY A 1 113 ? 9.148 -2.173 -29.649 1.00 47.53 113 GLY A O 1
ATOM 918 N N . ARG A 1 114 ? 7.513 -3.127 -28.463 1.00 52.34 114 ARG A N 1
ATOM 919 C CA . ARG A 1 114 ? 8.302 -4.223 -27.865 1.00 52.34 114 ARG A CA 1
ATOM 920 C C . ARG A 1 114 ? 9.094 -5.101 -28.853 1.00 52.34 114 ARG A C 1
ATOM 922 O O . ARG A 1 114 ? 9.998 -5.805 -28.415 1.00 52.34 114 ARG A O 1
ATOM 929 N N . SER A 1 115 ? 8.773 -5.075 -30.144 1.00 52.91 115 SER A N 1
ATOM 930 C CA . SER A 1 115 ? 9.492 -5.781 -31.216 1.00 52.91 115 SER A CA 1
ATOM 931 C C . SER A 1 115 ? 10.607 -4.949 -31.855 1.00 52.91 115 SER A C 1
ATOM 933 O O . SER A 1 115 ? 11.323 -5.458 -32.713 1.00 52.91 115 SER A O 1
ATOM 935 N N . ASN A 1 116 ? 10.771 -3.683 -31.457 1.00 58.28 116 ASN A N 1
ATOM 936 C CA . ASN A 1 116 ? 11.706 -2.787 -32.113 1.00 58.28 116 ASN A CA 1
ATOM 937 C C . ASN A 1 116 ? 13.162 -3.182 -31.771 1.00 58.28 116 ASN A C 1
ATOM 939 O O . ASN A 1 116 ? 13.537 -3.166 -30.588 1.00 58.28 116 ASN A O 1
ATOM 943 N N . PRO A 1 117 ? 13.996 -3.527 -32.773 1.00 65.56 117 PRO A N 1
ATOM 944 C CA . PRO A 1 117 ? 15.376 -3.978 -32.581 1.00 65.56 117 PRO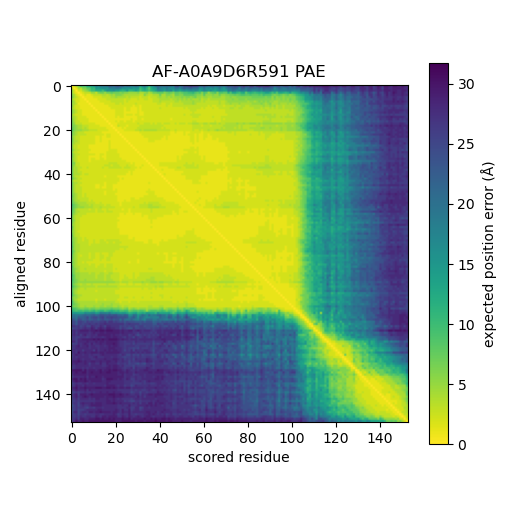 A CA 1
ATOM 945 C C . PRO A 1 117 ? 16.219 -3.032 -31.722 1.00 65.56 117 PRO A C 1
ATOM 947 O O . PRO A 1 117 ? 17.077 -3.487 -30.967 1.00 65.56 117 PRO A O 1
ATOM 950 N N . ILE A 1 118 ? 15.926 -1.730 -31.770 1.00 67.56 118 ILE A N 1
ATOM 951 C CA . ILE A 1 118 ? 16.626 -0.686 -31.014 1.00 67.56 118 ILE A CA 1
ATOM 952 C C . ILE A 1 118 ? 16.420 -0.864 -29.504 1.00 67.56 118 ILE A C 1
ATOM 954 O O . ILE A 1 118 ? 17.379 -0.827 -28.739 1.00 67.56 118 ILE A O 1
ATOM 958 N N . ASN A 1 119 ? 15.193 -1.143 -29.054 1.00 60.78 119 ASN A N 1
ATOM 959 C CA . ASN A 1 119 ? 14.887 -1.320 -27.628 1.00 60.78 119 ASN A CA 1
ATOM 960 C C . ASN A 1 119 ? 15.533 -2.612 -27.080 1.00 60.78 119 ASN A C 1
ATOM 962 O O . ASN A 1 119 ? 16.017 -2.654 -25.947 1.00 60.78 119 ASN A O 1
ATOM 966 N N . LYS A 1 120 ? 15.616 -3.658 -27.918 1.00 64.50 120 LYS A N 1
ATOM 967 C CA . LYS A 1 120 ? 16.337 -4.907 -27.612 1.00 64.50 120 LYS A CA 1
ATOM 968 C C . LYS A 1 120 ? 17.849 -4.674 -27.528 1.00 64.50 120 LYS A C 1
ATOM 970 O O . LYS A 1 120 ? 18.489 -5.167 -26.599 1.00 64.50 120 LYS A O 1
ATOM 975 N N . PHE A 1 121 ? 18.405 -3.911 -28.466 1.00 69.19 121 PHE A N 1
ATOM 976 C CA . PHE A 1 121 ? 19.829 -3.594 -28.509 1.00 69.19 121 PHE A CA 1
ATOM 977 C C . PHE A 1 121 ? 20.252 -2.729 -27.319 1.00 69.19 121 PHE A C 1
ATOM 979 O O . PHE A 1 121 ? 21.203 -3.079 -26.626 1.00 69.19 121 PHE A O 1
ATOM 986 N N . LEU A 1 122 ? 19.493 -1.676 -27.000 1.00 68.69 122 LEU A N 1
ATOM 987 C CA . LEU A 1 122 ? 19.745 -0.821 -25.838 1.00 68.69 122 LEU A CA 1
ATOM 988 C C . LEU A 1 122 ? 19.645 -1.608 -24.527 1.00 68.69 122 LEU A C 1
ATOM 990 O O . LEU A 1 122 ? 20.536 -1.513 -23.690 1.00 68.69 122 LEU A O 1
ATOM 994 N N . GLY A 1 123 ? 18.634 -2.465 -24.363 1.00 62.28 123 GLY A N 1
ATOM 995 C CA . GLY A 1 123 ? 18.530 -3.321 -23.177 1.00 62.28 123 GLY A CA 1
ATOM 996 C C . GLY A 1 123 ? 19.752 -4.230 -22.969 1.00 62.28 123 GLY A C 1
ATOM 997 O O . GLY A 1 123 ? 20.223 -4.388 -21.842 1.00 62.28 123 GLY A O 1
ATOM 998 N N . ILE A 1 124 ? 20.306 -4.802 -24.044 1.00 68.88 124 ILE A N 1
ATOM 999 C CA . ILE A 1 124 ? 21.525 -5.627 -23.986 1.00 68.88 124 ILE A CA 1
ATOM 1000 C C . ILE A 1 124 ? 22.763 -4.760 -23.718 1.00 68.88 124 ILE A C 1
ATOM 1002 O O . ILE A 1 124 ? 23.583 -5.111 -22.868 1.00 68.88 124 ILE A O 1
ATOM 1006 N N . PHE A 1 125 ? 22.881 -3.627 -24.408 1.00 70.25 125 PHE A N 1
ATOM 1007 C CA . PHE A 1 125 ? 24.010 -2.706 -24.306 1.00 70.25 125 PHE A CA 1
ATOM 1008 C C . PHE A 1 125 ? 24.156 -2.128 -22.893 1.00 70.25 125 PHE A C 1
ATOM 1010 O O . PHE A 1 125 ? 25.237 -2.184 -22.306 1.00 70.25 125 PHE A O 1
ATOM 1017 N N . PHE A 1 126 ? 23.054 -1.668 -22.296 1.00 66.75 126 PHE A N 1
ATOM 1018 C CA . PHE A 1 126 ? 23.050 -1.148 -20.928 1.00 66.75 126 PHE A CA 1
ATOM 1019 C C . PHE A 1 126 ? 23.351 -2.239 -19.890 1.00 66.75 126 PHE A C 1
ATOM 1021 O O . PHE A 1 126 ? 23.982 -1.962 -18.873 1.00 66.75 126 PHE A O 1
ATOM 1028 N N . ARG A 1 127 ? 22.956 -3.493 -20.149 1.00 66.62 127 ARG A N 1
ATOM 1029 C CA . ARG A 1 127 ? 23.192 -4.612 -19.224 1.00 66.62 127 ARG A CA 1
ATOM 1030 C C . ARG A 1 127 ? 24.624 -5.151 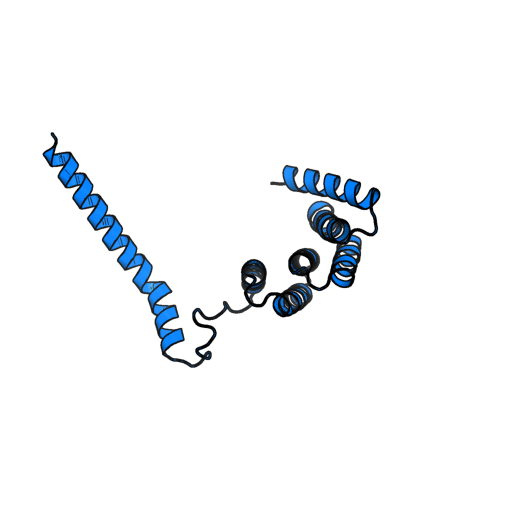-19.265 1.00 66.62 127 ARG A C 1
ATOM 1032 O O . ARG A 1 127 ? 25.114 -5.593 -18.232 1.00 66.62 127 ARG A O 1
ATOM 1039 N N . LYS A 1 128 ? 25.270 -5.180 -20.435 1.00 67.06 128 LYS A N 1
ATOM 1040 C CA . LYS A 1 128 ? 26.590 -5.818 -20.614 1.00 67.06 128 LYS A CA 1
ATOM 1041 C C . LYS A 1 128 ? 27.743 -4.830 -20.777 1.00 67.06 128 LYS A C 1
ATOM 1043 O O . LYS A 1 128 ? 28.821 -5.080 -20.251 1.00 67.06 128 LYS A O 1
ATOM 1048 N N . THR A 1 129 ? 27.537 -3.727 -21.489 1.00 65.81 129 THR A N 1
ATOM 1049 C CA . THR A 1 129 ? 28.646 -2.887 -21.967 1.00 65.81 129 THR A CA 1
ATOM 1050 C C . THR A 1 129 ? 28.925 -1.712 -21.035 1.00 65.81 129 THR A C 1
ATOM 1052 O O . THR A 1 129 ? 30.086 -1.400 -20.769 1.00 65.81 129 THR A O 1
ATOM 1055 N N . ILE A 1 130 ? 27.882 -1.102 -20.466 1.00 67.44 130 ILE A N 1
ATOM 1056 C CA . ILE A 1 130 ? 28.020 0.074 -19.592 1.00 67.44 130 ILE A CA 1
ATOM 1057 C C . ILE A 1 130 ? 28.867 -0.183 -18.337 1.00 67.44 130 ILE A C 1
ATOM 1059 O O . ILE A 1 130 ? 29.759 0.629 -18.089 1.00 67.44 130 ILE A O 1
ATOM 1063 N N . PRO A 1 131 ? 28.695 -1.292 -17.586 1.00 67.12 131 PRO A N 1
ATOM 1064 C CA . PRO A 1 131 ? 29.545 -1.573 -16.428 1.00 67.12 131 PRO A CA 1
ATOM 1065 C C . PRO A 1 131 ? 31.034 -1.624 -16.799 1.00 67.12 131 PRO A C 1
ATOM 1067 O O . PRO A 1 131 ? 31.851 -0.968 -16.164 1.00 67.12 131 PRO A O 1
ATOM 1070 N N . SER A 1 132 ? 31.378 -2.293 -17.908 1.00 68.69 132 SER A N 1
ATOM 1071 C CA . SER A 1 132 ? 32.769 -2.409 -18.371 1.00 68.69 132 SER A CA 1
ATOM 1072 C C . SER A 1 132 ? 33.381 -1.071 -18.805 1.00 68.69 132 SER A C 1
ATOM 1074 O O . SER A 1 132 ? 34.566 -0.822 -18.583 1.00 68.69 132 SER A O 1
ATOM 1076 N N . PHE A 1 133 ? 32.574 -0.188 -19.400 1.00 70.12 133 PHE A N 1
ATOM 1077 C CA . PHE A 1 133 ? 33.014 1.128 -19.852 1.00 70.12 133 PHE A CA 1
ATOM 1078 C C . PHE A 1 133 ? 33.234 2.079 -18.670 1.00 70.12 133 PHE A C 1
ATOM 1080 O O . PHE A 1 133 ? 34.266 2.750 -18.595 1.00 70.12 133 PHE A O 1
ATOM 1087 N N . ILE A 1 134 ? 32.308 2.072 -17.706 1.00 70.06 134 ILE A N 1
ATOM 1088 C CA . ILE A 1 134 ? 32.422 2.835 -16.460 1.00 70.06 134 ILE A CA 1
ATOM 1089 C C . ILE A 1 134 ? 33.630 2.351 -15.652 1.00 70.06 134 ILE A C 1
ATOM 1091 O O . ILE A 1 134 ? 34.434 3.176 -15.217 1.00 70.06 134 ILE A O 1
ATOM 1095 N N . ASP A 1 135 ? 33.829 1.037 -15.522 1.00 72.88 135 ASP A N 1
ATOM 1096 C CA . ASP A 1 135 ? 34.997 0.470 -14.842 1.00 72.88 135 ASP A CA 1
ATOM 1097 C C . ASP A 1 135 ? 36.310 0.891 -15.509 1.00 72.88 135 ASP A C 1
ATOM 1099 O O . ASP A 1 135 ? 37.281 1.219 -14.826 1.00 72.88 135 ASP A O 1
ATOM 1103 N N . ARG A 1 136 ? 36.353 0.938 -16.846 1.00 73.62 136 ARG A N 1
ATOM 1104 C CA . ARG A 1 136 ? 37.542 1.367 -17.597 1.00 73.62 136 ARG A CA 1
ATOM 1105 C C . ARG A 1 136 ? 37.867 2.843 -17.376 1.00 73.62 136 ARG A C 1
ATOM 1107 O O . ARG A 1 136 ? 39.036 3.184 -17.195 1.00 73.62 136 ARG A O 1
ATOM 1114 N N . ILE A 1 137 ? 36.854 3.709 -17.356 1.00 74.81 137 ILE A N 1
ATOM 1115 C CA . ILE A 1 137 ? 3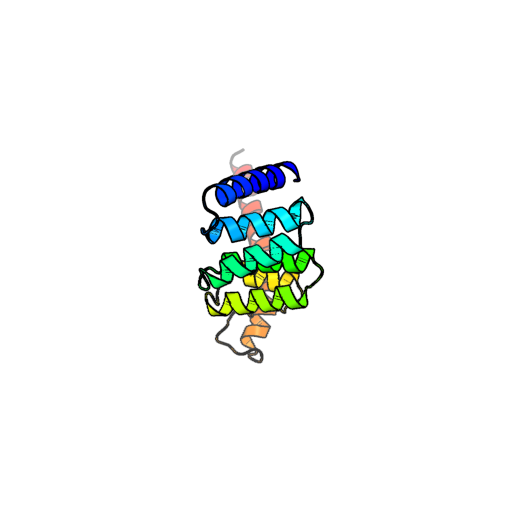7.021 5.139 -17.049 1.00 74.81 137 ILE A CA 1
ATOM 1116 C C . ILE A 1 137 ? 37.495 5.321 -15.607 1.00 74.81 137 ILE A C 1
ATOM 1118 O O . ILE A 1 137 ? 38.417 6.096 -15.356 1.00 74.81 137 ILE A O 1
ATOM 1122 N N . ARG A 1 138 ? 36.912 4.576 -14.663 1.00 77.25 138 ARG A N 1
ATOM 1123 C CA . ARG A 1 138 ? 37.276 4.639 -13.243 1.00 77.25 138 ARG A CA 1
ATOM 1124 C C . ARG A 1 138 ? 38.723 4.207 -13.011 1.00 77.25 138 ARG A C 1
ATOM 1126 O O . ARG A 1 138 ? 39.449 4.900 -12.307 1.00 77.25 138 ARG A O 1
ATOM 1133 N N . ARG A 1 139 ? 39.168 3.123 -13.663 1.00 78.81 139 ARG A N 1
ATOM 1134 C CA . ARG A 1 139 ? 40.573 2.676 -13.634 1.00 78.81 139 ARG A CA 1
ATOM 1135 C C . ARG A 1 139 ? 41.522 3.711 -14.231 1.00 78.81 139 ARG A C 1
ATOM 1137 O O . ARG A 1 139 ? 42.563 3.964 -13.644 1.00 78.81 139 ARG A O 1
ATOM 1144 N N . ARG A 1 140 ? 41.159 4.337 -15.358 1.00 77.38 140 ARG A N 1
ATOM 1145 C CA . ARG A 1 140 ? 41.975 5.406 -15.960 1.00 77.38 140 ARG A CA 1
ATOM 1146 C C . ARG A 1 140 ? 42.107 6.615 -15.040 1.00 77.38 140 ARG A C 1
ATOM 1148 O O . ARG A 1 140 ? 43.218 7.078 -14.843 1.00 77.38 140 ARG A O 1
ATOM 1155 N N . LYS A 1 141 ? 41.009 7.087 -14.440 1.00 73.12 141 LYS A N 1
ATOM 1156 C CA . LYS A 1 141 ? 41.066 8.191 -13.468 1.00 73.12 141 LYS A CA 1
ATOM 1157 C C . LYS A 1 141 ? 41.912 7.845 -12.240 1.00 73.12 141 LYS A C 1
ATOM 1159 O O . LYS A 1 141 ? 42.653 8.700 -11.779 1.00 73.12 141 LYS A O 1
ATOM 1164 N N . LYS A 1 142 ? 41.838 6.603 -11.741 1.00 80.12 142 LYS A N 1
ATOM 1165 C CA . LYS A 1 142 ? 42.682 6.140 -10.627 1.00 80.12 142 LYS A CA 1
ATOM 1166 C C . LYS A 1 142 ? 44.170 6.163 -10.994 1.00 80.12 142 LYS A C 1
ATOM 1168 O O . LYS A 1 142 ? 44.954 6.728 -10.253 1.00 80.12 142 LYS A O 1
ATOM 1173 N N . ALA A 1 143 ? 44.522 5.639 -12.169 1.00 79.94 143 ALA A N 1
ATOM 1174 C CA . ALA A 1 143 ? 45.906 5.597 -12.640 1.00 79.94 143 ALA A CA 1
ATOM 1175 C C . ALA A 1 143 ? 46.501 6.987 -12.934 1.00 79.94 143 ALA A C 1
ATOM 1177 O O . ALA A 1 143 ? 47.708 7.163 -12.822 1.00 79.94 143 ALA A O 1
ATOM 1178 N N . VAL A 1 144 ? 45.677 7.963 -13.336 1.00 81.88 144 VAL A N 1
ATOM 1179 C CA . VAL A 1 144 ? 46.121 9.360 -13.496 1.00 81.88 144 VAL A CA 1
ATOM 1180 C C . VAL A 1 144 ? 46.394 9.994 -12.133 1.00 81.88 144 VAL A C 1
ATOM 1182 O O . VAL A 1 144 ? 47.453 10.574 -11.958 1.00 81.88 144 VAL A O 1
ATOM 1185 N N . LYS A 1 145 ? 45.499 9.796 -11.156 1.00 78.62 145 LYS A N 1
ATOM 1186 C CA . LYS A 1 145 ? 45.661 10.313 -9.789 1.00 78.62 145 LYS A CA 1
ATOM 1187 C C . LYS A 1 145 ? 46.900 9.744 -9.085 1.00 78.62 145 LYS A C 1
ATOM 1189 O O . LYS A 1 145 ? 47.633 10.492 -8.466 1.00 78.62 145 LYS A O 1
ATOM 1194 N N . GLU A 1 146 ? 47.150 8.440 -9.225 1.00 80.00 146 GLU A N 1
ATOM 1195 C CA . GLU A 1 146 ? 48.347 7.782 -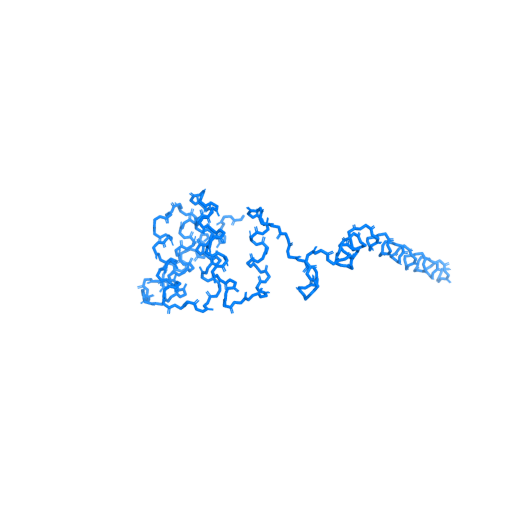8.671 1.00 80.00 146 GLU A CA 1
ATOM 1196 C C . GLU A 1 146 ? 49.640 8.323 -9.308 1.00 80.00 146 GLU A C 1
ATOM 1198 O O . GLU A 1 146 ? 50.602 8.586 -8.604 1.00 80.00 146 GLU A O 1
ATOM 1203 N N . ARG A 1 147 ? 49.648 8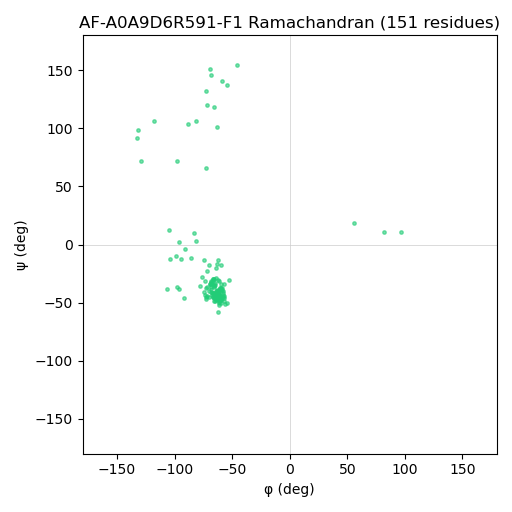.580 -10.626 1.00 75.12 147 ARG A N 1
ATOM 1204 C CA . ARG A 1 147 ? 50.806 9.187 -11.307 1.00 75.12 147 ARG A CA 1
ATOM 1205 C C . ARG A 1 147 ? 51.049 10.645 -10.927 1.00 75.12 147 ARG A C 1
ATOM 1207 O O . ARG A 1 147 ? 52.194 11.069 -10.959 1.00 75.12 147 ARG A O 1
ATOM 1214 N N . GLU A 1 148 ? 49.996 11.414 -10.662 1.00 75.25 148 GLU A N 1
ATOM 1215 C CA . GLU A 1 148 ? 50.124 12.793 -10.172 1.00 75.25 148 GLU A CA 1
ATOM 1216 C C . GLU A 1 148 ? 50.681 12.808 -8.742 1.00 75.25 148 GLU A C 1
ATOM 1218 O O . GLU A 1 148 ? 51.589 13.581 -8.465 1.00 75.25 148 GLU A O 1
ATOM 1223 N N . GLU A 1 149 ? 50.232 11.894 -7.874 1.00 75.38 149 GLU A N 1
ATOM 1224 C CA . GLU A 1 149 ? 50.763 11.744 -6.510 1.00 75.38 149 GLU A CA 1
ATOM 1225 C C . GLU A 1 149 ? 52.233 11.270 -6.494 1.00 75.38 149 GLU A C 1
ATOM 1227 O O . GLU A 1 149 ? 53.013 11.762 -5.685 1.00 75.38 149 GLU A O 1
ATOM 1232 N N . ASP A 1 150 ? 52.644 10.391 -7.418 1.00 74.31 150 ASP A N 1
ATOM 1233 C CA . ASP A 1 150 ? 54.044 9.949 -7.570 1.00 74.31 150 ASP A CA 1
ATOM 1234 C C . ASP A 1 150 ? 54.991 11.044 -8.118 1.00 74.31 150 ASP A C 1
ATOM 1236 O O . ASP A 1 150 ? 56.209 10.899 -8.023 1.00 74.31 150 ASP A O 1
ATOM 1240 N N . LEU A 1 151 ? 54.462 12.112 -8.735 1.00 71.12 151 LEU A N 1
ATOM 1241 C CA . LEU A 1 151 ? 55.240 13.239 -9.283 1.00 71.12 151 LEU A CA 1
ATOM 1242 C C . LEU A 1 151 ? 55.372 14.418 -8.301 1.00 71.12 151 LEU A C 1
ATOM 1244 O O . LEU A 1 151 ? 56.159 15.329 -8.557 1.00 71.12 151 LEU A O 1
ATOM 1248 N N . GLU A 1 152 ? 54.597 14.419 -7.213 1.00 62.12 152 GLU A N 1
ATOM 1249 C CA . GLU A 1 152 ? 54.610 15.445 -6.157 1.00 62.12 152 GLU A CA 1
ATOM 1250 C C . GLU A 1 152 ? 55.491 15.064 -4.941 1.00 62.12 152 GLU A C 1
ATOM 1252 O O . GLU A 1 152 ? 55.570 15.837 -3.983 1.00 62.12 152 GLU A O 1
ATOM 1257 N N . ILE A 1 153 ? 56.168 13.905 -4.983 1.00 51.88 153 ILE A N 1
ATOM 1258 C CA . ILE A 1 153 ? 57.141 13.406 -3.983 1.00 51.88 153 ILE A CA 1
ATOM 1259 C C . ILE A 1 153 ? 58.565 13.543 -4.528 1.00 51.88 153 ILE A C 1
ATOM 1261 O O . ILE A 1 153 ? 59.444 13.986 -3.753 1.00 51.88 153 ILE A O 1
#

Radius of gyration: 22.72 Å; Cα contacts (8 Å, |Δi|>4): 167; chains: 1; bounding box: 70×29×49 Å

Secondary structure (DSSP, 8-state):
-HHHHHHHHHHHHHHHHH-TT-HHHHHHHHHHHHHHH--HHHHHHHHHHHHHH-TT-HHHHHHHHHHHHHTT-HHHHHHHHHHHTTT-TT-HHHHHHHHHTTPPPPPS-SSS-TT-HHHHHHHHHHHHHHHHHHHHHHHHHHHHHHHHHTT--

Solvent-accessible surface area (backbone atoms only — not comparable to full-atom values): 8194 Å² total; per-residue (Å²): 124,68,69,63,54,54,54,50,27,55,51,25,47,51,50,24,70,76,38,78,79,43,38,65,31,29,16,54,21,14,27,33,38,18,73,73,73,60,40,48,68,58,9,52,51,27,9,49,49,15,33,68,73,43,69,75,49,48,66,31,24,52,33,36,20,54,32,26,47,74,68,72,33,56,70,59,15,51,52,38,32,58,55,28,37,74,71,41,78,79,44,62,68,51,54,51,52,36,36,75,74,70,43,81,76,81,65,96,49,81,86,56,54,95,83,39,66,64,59,57,48,50,57,50,41,63,71,64,47,47,60,58,52,54,52,52,53,52,51,50,55,50,57,51,53,54,53,53,57,68,70,76,112